Protein AF-A0A956GY75-F1 (afdb_monomer_lite)

Structure (mmCIF, N/CA/C/O backbone):
data_AF-A0A956GY75-F1
#
_entry.id   AF-A0A956GY75-F1
#
loop_
_atom_site.group_PDB
_atom_site.id
_atom_site.type_symbol
_atom_site.label_atom_id
_atom_site.label_alt_id
_atom_site.label_comp_id
_atom_site.label_asym_id
_atom_site.label_entity_id
_atom_site.label_seq_id
_atom_site.pdbx_PDB_ins_code
_atom_site.Cartn_x
_atom_site.Cartn_y
_atom_site.Cartn_z
_atom_site.occupancy
_atom_site.B_iso_or_equiv
_atom_site.auth_seq_id
_atom_site.auth_comp_id
_atom_site.auth_asym_id
_atom_site.auth_atom_id
_atom_site.pdbx_PDB_model_num
ATOM 1 N N . MET A 1 1 ? 43.206 -14.344 -63.479 1.00 42.31 1 MET A N 1
ATOM 2 C CA . MET A 1 1 ? 42.807 -12.924 -63.593 1.00 42.31 1 MET A CA 1
ATOM 3 C C . MET A 1 1 ? 42.443 -12.482 -62.173 1.00 42.31 1 MET A C 1
ATOM 5 O O . MET A 1 1 ? 41.357 -12.798 -61.729 1.00 42.31 1 MET A O 1
ATOM 9 N N . ILE A 1 2 ? 43.378 -12.166 -61.269 1.00 52.00 2 ILE A N 1
ATOM 10 C CA . ILE A 1 2 ? 44.163 -10.921 -61.120 1.00 52.00 2 ILE A CA 1
ATOM 11 C C . ILE A 1 2 ? 43.357 -9.675 -61.492 1.00 52.00 2 ILE A C 1
ATOM 13 O O . ILE A 1 2 ? 43.217 -9.402 -62.678 1.00 52.00 2 ILE A O 1
ATOM 17 N N . ALA A 1 3 ? 42.893 -8.936 -60.479 1.00 40.62 3 ALA A N 1
ATOM 18 C CA . ALA A 1 3 ? 42.991 -7.475 -60.406 1.00 40.62 3 ALA A CA 1
ATOM 19 C C . ALA A 1 3 ? 42.498 -6.979 -59.032 1.00 40.62 3 ALA A C 1
ATOM 21 O O . ALA A 1 3 ? 41.303 -6.862 -58.778 1.00 40.62 3 ALA A O 1
ATOM 22 N N . TRP A 1 4 ? 43.452 -6.688 -58.148 1.00 38.66 4 TRP A N 1
ATOM 23 C CA . TRP A 1 4 ? 43.290 -5.738 -57.047 1.00 38.66 4 TRP A CA 1
ATOM 24 C C . TRP A 1 4 ? 43.387 -4.310 -57.600 1.00 38.66 4 TRP A C 1
ATOM 26 O O . TRP A 1 4 ? 44.233 -4.045 -58.455 1.00 38.66 4 TRP A O 1
ATOM 36 N N . PRO A 1 5 ? 42.610 -3.380 -57.036 1.00 54.00 5 PRO A N 1
ATOM 37 C CA . PRO A 1 5 ? 43.183 -2.125 -56.546 1.00 54.00 5 PRO A CA 1
ATOM 38 C C . PRO A 1 5 ? 42.711 -1.912 -55.091 1.00 54.00 5 PRO A C 1
ATOM 40 O O . PRO A 1 5 ? 41.530 -2.016 -54.794 1.00 54.00 5 PRO A O 1
ATOM 43 N N . GLY A 1 6 ? 43.553 -1.704 -54.081 1.00 51.97 6 GLY A N 1
ATOM 44 C CA . GLY A 1 6 ? 44.746 -0.874 -54.073 1.00 51.97 6 GLY A CA 1
ATOM 45 C C . GLY A 1 6 ? 44.348 0.590 -53.907 1.00 51.97 6 GLY A C 1
ATOM 46 O O . GLY A 1 6 ? 44.194 1.274 -54.910 1.00 51.97 6 GLY A O 1
ATOM 47 N N . SER A 1 7 ? 44.179 1.058 -52.663 1.00 55.66 7 SER A N 1
ATOM 48 C CA . SER A 1 7 ? 44.758 2.323 -52.169 1.00 55.66 7 SER A CA 1
ATOM 49 C C . SER A 1 7 ? 44.309 2.632 -50.740 1.00 55.66 7 SER A C 1
ATOM 51 O O . SER A 1 7 ? 43.177 3.032 -50.479 1.00 55.66 7 SER A O 1
ATOM 53 N N . LEU A 1 8 ? 45.266 2.481 -49.823 1.00 52.03 8 LEU A N 1
ATOM 54 C CA . LEU A 1 8 ? 45.366 3.262 -48.598 1.00 52.03 8 LEU A CA 1
ATOM 55 C C . LEU A 1 8 ? 45.320 4.757 -48.948 1.00 52.03 8 LEU A C 1
ATOM 57 O O . LEU A 1 8 ? 46.154 5.221 -49.722 1.00 52.03 8 LEU A O 1
ATOM 61 N N . VAL A 1 9 ? 44.474 5.524 -48.263 1.00 53.47 9 VAL A N 1
ATOM 62 C CA . VAL A 1 9 ? 44.775 6.929 -47.974 1.00 53.47 9 VAL A CA 1
ATOM 63 C C . VAL A 1 9 ? 44.697 7.118 -46.467 1.00 53.47 9 VAL A C 1
ATOM 65 O O . VAL A 1 9 ? 43.649 7.001 -45.840 1.00 53.47 9 VAL A O 1
ATOM 68 N N . ARG A 1 10 ? 45.874 7.364 -45.893 1.00 52.53 10 ARG A N 1
ATOM 69 C CA . ARG A 1 10 ? 46.083 7.862 -44.539 1.00 52.53 10 ARG A CA 1
ATOM 70 C C . ARG A 1 10 ? 45.464 9.256 -44.442 1.00 52.53 10 ARG A C 1
ATOM 72 O O . ARG A 1 10 ? 45.910 10.165 -45.131 1.00 52.53 10 ARG A O 1
ATOM 79 N N . GLY A 1 11 ? 44.494 9.425 -43.557 1.00 40.34 11 GLY A N 1
ATOM 80 C CA . GLY A 1 11 ? 43.961 10.727 -43.180 1.00 40.34 11 GLY A CA 1
ATOM 81 C C . GLY A 1 11 ? 43.487 10.653 -41.744 1.00 40.34 11 GLY A C 1
ATOM 82 O O . GLY A 1 11 ? 42.400 10.155 -41.479 1.00 40.34 11 GLY A O 1
ATOM 83 N N . GLY A 1 12 ? 44.342 11.069 -40.812 1.00 45.19 12 GLY A N 1
ATOM 84 C CA . GLY A 1 12 ? 43.927 11.263 -39.434 1.00 45.19 12 GLY A CA 1
ATOM 85 C C . GLY A 1 12 ? 42.969 12.439 -39.341 1.00 45.19 12 GLY A C 1
ATOM 86 O O . GLY A 1 12 ? 43.202 13.461 -39.970 1.00 45.19 12 GLY A O 1
ATOM 87 N N . LEU A 1 13 ? 41.926 12.296 -38.537 1.00 48.12 13 LEU A N 1
ATOM 88 C CA . LEU A 1 13 ? 41.434 13.334 -37.642 1.00 48.12 13 LEU A CA 1
ATOM 89 C C . LEU A 1 13 ? 40.308 12.709 -36.827 1.00 48.12 13 LEU A C 1
ATOM 91 O O . LEU A 1 13 ? 39.332 12.224 -37.382 1.00 48.12 13 LEU A O 1
ATOM 95 N N . LEU A 1 14 ? 40.485 12.760 -35.510 1.00 47.47 14 LEU A N 1
ATOM 96 C CA . LEU A 1 14 ? 39.410 12.816 -34.530 1.00 47.47 14 LEU A CA 1
ATOM 97 C C . LEU A 1 14 ? 38.444 11.632 -34.600 1.00 47.47 14 LEU A C 1
ATOM 99 O O . LEU A 1 14 ? 37.388 11.674 -35.226 1.00 47.47 14 LEU A O 1
ATOM 103 N N . ALA A 1 15 ? 38.786 10.601 -33.823 1.00 45.66 15 ALA A N 1
ATOM 104 C CA . ALA A 1 15 ? 37.770 9.831 -33.133 1.00 45.66 15 ALA A CA 1
ATOM 105 C C . ALA A 1 15 ? 36.836 10.836 -32.444 1.00 45.66 15 ALA A C 1
ATOM 107 O O . ALA A 1 15 ? 37.155 11.379 -31.387 1.00 45.66 15 ALA A O 1
ATOM 108 N N . ALA A 1 16 ? 35.712 11.132 -33.092 1.00 48.31 16 ALA A N 1
ATOM 109 C CA . ALA A 1 16 ? 34.549 11.669 -32.432 1.00 48.31 16 ALA A CA 1
ATOM 110 C C . ALA A 1 16 ? 34.148 10.586 -31.436 1.00 48.31 16 ALA A C 1
ATOM 112 O O . ALA A 1 16 ? 33.449 9.630 -31.769 1.00 48.31 16 ALA A O 1
ATOM 113 N N . THR A 1 17 ? 34.693 10.691 -30.226 1.00 53.16 17 THR A N 1
ATOM 114 C CA . THR A 1 17 ? 34.172 10.026 -29.047 1.00 53.16 17 THR A CA 1
ATOM 115 C C . THR A 1 17 ? 32.766 10.572 -28.882 1.00 53.16 17 THR A C 1
ATOM 117 O O . THR A 1 17 ? 32.554 11.594 -28.229 1.00 53.16 17 THR A O 1
ATOM 120 N N . VAL A 1 18 ? 31.819 9.937 -29.579 1.00 55.22 18 VAL A N 1
ATOM 121 C CA . VAL A 1 18 ? 30.397 10.022 -29.283 1.00 55.22 18 VAL A CA 1
ATOM 122 C C . VAL A 1 18 ? 30.323 9.864 -27.785 1.00 55.22 18 VAL A C 1
ATOM 124 O O . VAL A 1 18 ? 30.828 8.882 -27.244 1.00 55.22 18 VAL A O 1
ATOM 127 N N . ALA A 1 19 ? 29.832 10.918 -27.149 1.00 54.12 19 ALA A N 1
ATOM 128 C CA . ALA A 1 19 ? 29.795 11.080 -25.721 1.00 54.12 19 ALA A CA 1
ATOM 129 C C . ALA A 1 19 ? 29.236 9.808 -25.079 1.00 54.12 19 ALA A C 1
ATOM 131 O O . ALA A 1 19 ? 28.025 9.615 -25.002 1.00 54.12 19 ALA A O 1
ATOM 132 N N . THR A 1 20 ? 30.133 8.956 -24.586 1.00 56.72 20 THR A N 1
ATOM 133 C CA . THR A 1 20 ? 29.829 7.907 -23.619 1.00 56.72 20 THR A CA 1
ATOM 134 C C . THR A 1 20 ? 29.594 8.601 -22.282 1.00 56.72 20 THR A C 1
ATOM 136 O O . THR A 1 20 ? 30.358 8.470 -21.330 1.00 56.72 20 THR A O 1
ATOM 139 N N . CYS A 1 21 ? 28.572 9.453 -22.246 1.00 44.53 21 CYS A N 1
ATOM 140 C CA . CYS A 1 21 ? 28.075 10.049 -21.030 1.00 44.53 21 CYS A CA 1
ATOM 141 C C . CYS A 1 21 ? 27.051 9.070 -20.458 1.00 44.53 21 CYS A C 1
ATOM 143 O O . CYS A 1 21 ? 26.067 8.760 -21.123 1.00 44.53 21 CYS A O 1
ATOM 145 N N . LEU A 1 22 ? 27.328 8.626 -19.226 1.00 48.16 22 LEU A N 1
ATOM 146 C CA . LEU A 1 22 ? 26.551 7.728 -18.358 1.00 48.16 22 LEU A CA 1
ATOM 147 C C . LEU A 1 22 ? 26.906 6.231 -18.433 1.00 48.16 22 LEU A C 1
ATOM 149 O O . LEU A 1 22 ? 26.052 5.373 -18.629 1.00 48.16 22 LEU A O 1
ATOM 153 N N . LEU A 1 23 ? 28.161 5.902 -18.106 1.00 56.38 23 LEU A N 1
ATOM 154 C CA . LEU A 1 23 ? 28.438 4.723 -17.275 1.00 56.38 23 LEU A CA 1
ATOM 155 C C . LEU A 1 23 ? 28.456 5.152 -15.798 1.00 56.38 23 LEU A C 1
ATOM 157 O O . LEU A 1 23 ? 29.519 5.357 -15.230 1.00 56.38 23 LEU A O 1
ATOM 161 N N . THR A 1 24 ? 27.282 5.291 -15.180 1.00 56.97 24 THR A N 1
ATOM 162 C CA . THR A 1 24 ? 27.117 5.219 -13.713 1.00 56.97 24 THR A CA 1
ATOM 163 C C . THR A 1 24 ? 25.650 4.994 -13.355 1.00 56.97 24 THR A C 1
ATOM 165 O O . THR A 1 24 ? 24.903 5.948 -13.167 1.00 56.97 24 THR A O 1
ATOM 168 N N . ALA A 1 25 ? 25.265 3.729 -13.198 1.00 44.22 25 ALA A N 1
ATOM 169 C CA . ALA A 1 25 ? 24.395 3.304 -12.103 1.00 44.22 25 ALA A CA 1
ATOM 170 C C . ALA A 1 25 ? 24.612 1.798 -11.841 1.00 44.22 25 ALA A C 1
ATOM 172 O O . ALA A 1 25 ? 24.396 0.985 -12.742 1.00 44.22 25 ALA A O 1
ATOM 173 N N . PRO A 1 26 ? 25.070 1.402 -10.640 1.00 53.12 26 PRO A N 1
ATOM 174 C CA . PRO A 1 26 ? 25.080 0.011 -10.220 1.00 53.12 26 PRO A CA 1
ATOM 175 C C . PRO A 1 26 ? 23.653 -0.372 -9.827 1.00 53.12 26 PRO A C 1
ATOM 177 O O . PRO A 1 26 ? 23.065 0.235 -8.936 1.00 53.12 26 PRO A O 1
ATOM 180 N N . GLY A 1 27 ? 23.094 -1.375 -10.489 1.00 43.31 27 GLY A N 1
ATOM 181 C CA . GLY A 1 27 ? 21.776 -1.882 -10.134 1.00 43.31 27 GLY A CA 1
ATOM 182 C C . GLY A 1 27 ? 21.008 -2.340 -11.350 1.00 43.31 27 GLY A C 1
ATOM 183 O O . GLY A 1 27 ? 20.046 -1.701 -11.754 1.00 43.31 27 GLY A O 1
ATOM 184 N N . ALA A 1 28 ? 21.377 -3.499 -11.888 1.00 44.12 28 ALA A N 1
ATOM 185 C CA . ALA A 1 28 ? 20.401 -4.341 -12.564 1.00 44.12 28 ALA A CA 1
ATOM 186 C C . ALA A 1 28 ? 19.409 -4.873 -11.507 1.00 44.12 28 ALA A C 1
ATOM 188 O O . ALA A 1 28 ? 19.387 -6.058 -11.187 1.00 44.12 28 ALA A O 1
ATOM 189 N N . ALA A 1 29 ? 18.630 -3.976 -10.901 1.00 45.81 29 ALA A N 1
ATOM 190 C CA . ALA A 1 29 ? 17.344 -4.340 -10.345 1.00 45.81 29 ALA A CA 1
ATOM 191 C C . ALA A 1 29 ? 16.463 -4.630 -11.563 1.00 45.81 29 ALA A C 1
ATOM 193 O O . ALA A 1 29 ? 16.412 -3.805 -12.473 1.00 45.81 29 ALA A O 1
ATOM 194 N N . ARG A 1 30 ? 15.915 -5.852 -11.629 1.00 51.47 30 ARG A N 1
ATOM 195 C CA . ARG A 1 30 ? 15.003 -6.381 -12.665 1.00 51.47 30 ARG A CA 1
ATOM 196 C C . ARG A 1 30 ? 14.366 -5.250 -13.471 1.00 51.47 30 ARG A C 1
ATOM 198 O O . ARG A 1 30 ? 13.571 -4.513 -12.908 1.00 51.47 30 ARG A O 1
ATOM 205 N N . ALA A 1 31 ? 14.762 -5.094 -14.735 1.00 49.75 31 ALA A N 1
ATOM 206 C CA . ALA A 1 31 ? 14.317 -3.989 -15.575 1.00 49.75 31 ALA A CA 1
ATOM 207 C C . ALA A 1 31 ? 12.795 -4.058 -15.775 1.00 49.75 31 ALA A C 1
ATOM 209 O O . ALA A 1 31 ? 12.311 -4.713 -16.694 1.00 49.75 31 ALA A O 1
ATOM 210 N N . GLY A 1 32 ? 12.053 -3.425 -14.870 1.00 60.72 32 GLY A N 1
ATOM 211 C CA . GLY A 1 32 ? 10.688 -3.003 -15.109 1.00 60.72 32 GLY A CA 1
ATOM 212 C C . GLY A 1 32 ? 10.689 -1.949 -16.206 1.00 60.72 32 GLY A C 1
ATOM 213 O O . GLY A 1 32 ? 11.680 -1.238 -16.403 1.00 60.72 32 GLY A O 1
ATOM 214 N N . ASP A 1 33 ? 9.593 -1.859 -16.953 1.00 75.06 33 ASP A N 1
ATOM 215 C CA . ASP A 1 33 ? 9.420 -0.787 -17.926 1.00 75.06 33 ASP A CA 1
ATOM 216 C C . ASP A 1 33 ? 9.672 0.575 -17.246 1.00 75.06 33 ASP A C 1
ATOM 218 O O . ASP A 1 33 ? 9.057 0.854 -16.216 1.00 75.06 33 ASP A O 1
ATOM 222 N N . PRO A 1 34 ? 10.495 1.476 -17.822 1.00 80.56 34 PRO A N 1
ATOM 223 C CA . PRO A 1 34 ? 10.767 2.798 -17.235 1.00 80.56 34 PRO A CA 1
ATOM 224 C C . PRO A 1 34 ? 9.497 3.649 -17.076 1.00 80.56 34 PRO A C 1
ATOM 226 O O . PRO A 1 34 ? 9.436 4.566 -16.262 1.00 80.56 34 PRO A O 1
ATOM 229 N N . ARG A 1 35 ? 8.447 3.297 -17.824 1.00 86.88 35 ARG A N 1
ATOM 230 C CA . ARG A 1 35 ? 7.100 3.856 -17.703 1.00 86.88 35 ARG A CA 1
ATOM 231 C C . ARG A 1 35 ? 6.464 3.586 -16.334 1.00 86.88 35 ARG A C 1
ATOM 233 O O . ARG A 1 35 ? 5.639 4.380 -15.905 1.00 86.88 35 ARG A O 1
ATOM 240 N N . ALA A 1 36 ? 6.840 2.510 -15.637 1.00 88.06 36 ALA A N 1
ATOM 241 C CA . ALA A 1 36 ? 6.337 2.210 -14.298 1.00 88.06 36 ALA A CA 1
ATOM 242 C C . ALA A 1 36 ? 6.785 3.262 -13.268 1.00 88.06 36 ALA A C 1
ATOM 244 O O . ALA A 1 36 ? 5.964 3.730 -12.479 1.00 88.06 36 ALA A O 1
ATOM 245 N N . GLU A 1 37 ? 8.049 3.697 -13.322 1.00 87.94 37 GLU A N 1
ATOM 246 C CA . GLU A 1 37 ? 8.551 4.780 -12.462 1.00 87.94 37 GLU A CA 1
ATOM 247 C C . GLU A 1 37 ? 7.818 6.085 -12.761 1.00 87.94 37 GLU A C 1
ATOM 249 O O . GLU A 1 37 ? 7.367 6.763 -11.845 1.00 87.94 37 GLU A O 1
ATOM 254 N N . GLU A 1 38 ? 7.651 6.416 -14.045 1.00 90.50 38 GLU A N 1
ATOM 255 C CA . GLU A 1 38 ? 6.979 7.646 -14.459 1.00 90.50 38 GLU A CA 1
ATOM 256 C C . GLU A 1 38 ? 5.520 7.684 -13.988 1.00 90.50 38 GLU A C 1
ATOM 258 O O . GLU A 1 38 ? 5.065 8.693 -13.450 1.00 90.50 38 GLU A O 1
ATOM 263 N N . LEU A 1 39 ? 4.796 6.569 -14.116 1.00 93.12 39 LEU A N 1
ATOM 264 C CA . LEU A 1 39 ? 3.444 6.436 -13.577 1.00 93.12 39 LEU A CA 1
ATOM 265 C C . LEU A 1 39 ? 3.424 6.575 -12.052 1.00 93.12 39 LEU A C 1
ATOM 267 O O . LEU A 1 39 ? 2.531 7.226 -11.519 1.00 93.12 39 LEU A O 1
ATOM 271 N N . SER A 1 40 ? 4.410 6.012 -11.351 1.00 90.25 40 SER A N 1
ATOM 272 C CA . SER A 1 40 ? 4.541 6.163 -9.899 1.00 90.25 40 SER A CA 1
ATOM 273 C C . SER A 1 40 ? 4.834 7.606 -9.486 1.00 90.25 40 SER A C 1
ATOM 275 O O . SER A 1 40 ? 4.318 8.056 -8.466 1.00 90.25 40 SER A O 1
ATOM 277 N N . THR A 1 41 ? 5.655 8.336 -10.241 1.00 92.75 41 THR A N 1
ATOM 278 C CA . THR A 1 41 ? 5.915 9.759 -9.994 1.00 92.75 41 THR A CA 1
ATOM 279 C C . THR A 1 41 ? 4.647 10.576 -10.203 1.00 92.75 41 THR A C 1
ATOM 281 O O . THR A 1 41 ? 4.249 11.292 -9.289 1.00 92.75 41 THR A O 1
ATOM 284 N N . GLN A 1 42 ? 3.957 10.382 -11.333 1.00 93.81 42 GLN A N 1
ATOM 285 C CA . GLN A 1 42 ? 2.670 11.033 -11.603 1.00 93.81 42 GLN A CA 1
ATOM 286 C C . GLN A 1 42 ? 1.660 10.750 -10.489 1.00 93.81 42 GLN A C 1
ATOM 288 O O . GLN A 1 42 ? 0.990 11.659 -10.016 1.00 93.81 42 GLN A O 1
ATOM 293 N N . ALA A 1 43 ? 1.560 9.496 -10.044 1.00 92.94 43 ALA A N 1
ATOM 294 C CA . ALA A 1 43 ? 0.684 9.118 -8.945 1.00 92.94 43 ALA A CA 1
ATOM 295 C C . ALA A 1 43 ? 1.028 9.866 -7.649 1.00 92.94 43 ALA A C 1
ATOM 297 O O . ALA A 1 43 ? 0.132 10.330 -6.950 1.00 92.94 43 ALA A O 1
ATOM 298 N N . GLY A 1 44 ? 2.319 10.013 -7.345 1.00 93.25 44 GLY A N 1
ATOM 299 C CA . GLY A 1 44 ? 2.790 10.835 -6.236 1.00 93.25 44 GLY A CA 1
ATOM 300 C C . GLY A 1 44 ? 2.335 12.286 -6.368 1.00 93.25 44 GLY A C 1
ATOM 301 O O . GLY A 1 44 ? 1.730 1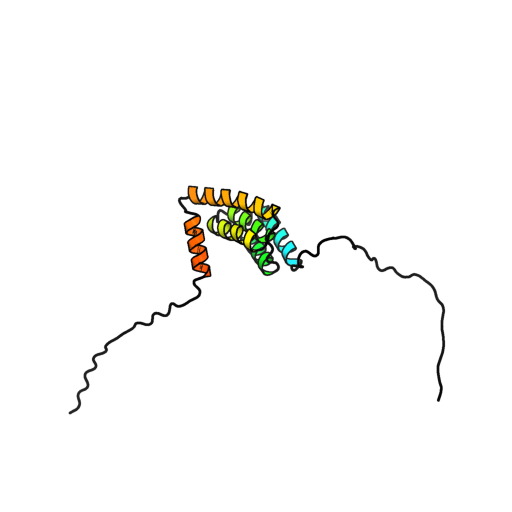2.810 -5.438 1.00 93.25 44 GLY A O 1
ATOM 302 N N . ASP A 1 45 ? 2.552 12.908 -7.527 1.00 94.12 45 ASP A N 1
ATOM 303 C CA . ASP A 1 45 ? 2.146 14.295 -7.779 1.00 94.12 45 ASP A CA 1
ATOM 304 C C . ASP A 1 45 ? 0.634 14.490 -7.579 1.00 94.12 45 ASP A C 1
ATOM 306 O O . ASP A 1 45 ? 0.223 15.415 -6.881 1.00 94.12 45 ASP A O 1
ATOM 310 N N . LEU A 1 46 ? -0.187 13.563 -8.089 1.00 94.00 46 LEU A N 1
ATOM 311 C CA . LEU A 1 46 ? -1.647 13.556 -7.915 1.00 94.00 46 LEU A CA 1
ATOM 312 C C . LEU A 1 46 ? -2.071 13.485 -6.433 1.00 94.00 46 LEU A C 1
ATOM 314 O O . LEU A 1 46 ? -3.090 14.061 -6.048 1.00 94.00 46 LEU A O 1
ATOM 318 N N . MET A 1 47 ? -1.296 12.810 -5.574 1.00 91.06 47 MET A N 1
ATOM 319 C CA . MET A 1 47 ? -1.557 12.774 -4.126 1.00 91.06 47 MET A CA 1
ATOM 320 C C . MET A 1 47 ? -1.232 14.096 -3.421 1.00 91.06 47 MET A C 1
ATOM 322 O O . MET A 1 47 ? -1.828 14.381 -2.384 1.00 91.06 47 MET A O 1
ATOM 326 N N . PHE A 1 48 ? -0.296 14.887 -3.953 1.00 90.94 48 PHE A N 1
ATOM 327 C CA . PHE A 1 48 ? 0.082 16.196 -3.404 1.00 90.94 48 PHE A CA 1
ATOM 328 C C . PHE A 1 48 ? -0.694 17.364 -4.030 1.00 90.94 48 PHE A C 1
ATOM 330 O O . PHE A 1 48 ? -0.542 18.506 -3.590 1.00 90.94 48 PHE A O 1
ATOM 337 N N . GLU A 1 49 ? -1.537 17.106 -5.032 1.00 92.81 49 GLU A N 1
ATOM 338 C CA . GLU A 1 49 ? -2.441 18.113 -5.581 1.00 92.81 49 GLU A CA 1
ATOM 339 C C . GLU A 1 49 ? -3.439 18.627 -4.531 1.00 92.81 49 GLU A C 1
ATOM 341 O O . GLU A 1 49 ? -3.706 18.012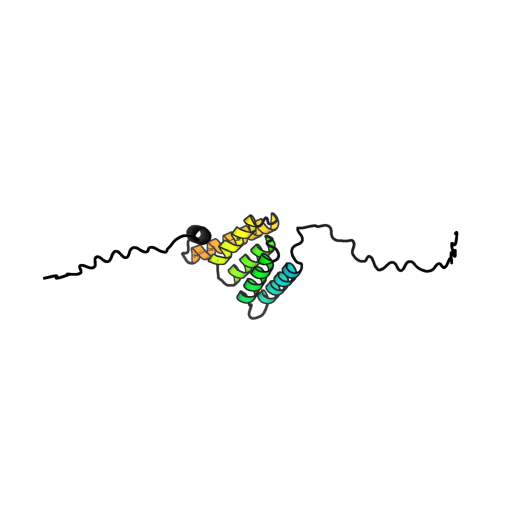 -3.499 1.00 92.81 49 GLU A O 1
ATOM 346 N N . THR A 1 50 ? -4.000 19.808 -4.789 1.00 89.44 50 THR A N 1
ATOM 347 C CA . THR A 1 50 ? -5.030 20.415 -3.943 1.00 89.44 50 THR A CA 1
ATOM 348 C C . THR A 1 50 ? -6.259 20.725 -4.804 1.00 89.44 50 THR A C 1
ATOM 350 O O . THR A 1 50 ? -6.201 21.660 -5.606 1.00 89.44 50 THR A O 1
ATOM 353 N N . PRO A 1 51 ? -7.373 19.981 -4.659 1.00 87.81 51 PRO A N 1
ATOM 354 C CA . PRO A 1 51 ? -7.570 18.840 -3.755 1.00 87.81 51 PRO A CA 1
ATOM 355 C C . PRO A 1 51 ? -6.793 17.580 -4.201 1.00 87.81 51 PRO A C 1
ATOM 357 O O . PRO A 1 51 ? -6.548 17.425 -5.399 1.00 87.81 51 PRO A O 1
ATOM 360 N N . PRO A 1 52 ? -6.429 16.676 -3.271 1.00 90.38 52 PRO A N 1
ATOM 361 C CA . PRO A 1 52 ? -5.698 15.455 -3.600 1.00 90.38 52 PRO A CA 1
ATOM 362 C C . PRO A 1 52 ? -6.558 14.503 -4.435 1.00 90.38 52 PRO A C 1
ATOM 364 O O . PRO A 1 52 ? -7.728 14.263 -4.123 1.00 90.38 52 PRO A O 1
ATOM 367 N N . LYS A 1 53 ? -5.965 13.931 -5.487 1.00 94.31 53 LYS A N 1
ATOM 368 C CA . LYS A 1 53 ? -6.648 13.052 -6.446 1.00 94.31 53 LYS A CA 1
ATOM 369 C C . LYS A 1 53 ? -6.258 11.595 -6.221 1.00 94.31 53 LYS A C 1
ATOM 371 O O . LYS A 1 53 ? -5.568 10.974 -7.028 1.00 94.31 53 LYS A O 1
ATOM 376 N N . TYR A 1 54 ? -6.692 11.046 -5.087 1.00 92.69 54 TYR A N 1
ATOM 377 C CA . TYR A 1 54 ? -6.295 9.699 -4.672 1.00 92.69 54 TYR A CA 1
ATOM 378 C C . TYR A 1 54 ? -6.757 8.600 -5.632 1.00 92.69 54 TYR A C 1
ATOM 380 O O . TYR A 1 54 ? -5.986 7.680 -5.879 1.00 92.69 54 TYR A O 1
ATOM 388 N N . ASP A 1 55 ? -7.971 8.685 -6.187 1.00 92.81 55 ASP A N 1
ATOM 389 C CA . ASP A 1 55 ? -8.469 7.670 -7.126 1.00 92.81 55 ASP A CA 1
ATOM 390 C C . ASP A 1 55 ? -7.598 7.614 -8.396 1.00 92.81 55 ASP A C 1
ATOM 392 O O . ASP A 1 55 ? -7.133 6.543 -8.776 1.00 92.81 55 ASP A O 1
ATOM 396 N N . GLU A 1 56 ? -7.252 8.765 -8.981 1.00 93.94 56 GLU A N 1
ATOM 397 C CA . GLU A 1 56 ? -6.355 8.817 -10.145 1.00 93.94 56 GLU A CA 1
ATOM 398 C C . GLU A 1 56 ? -4.937 8.335 -9.802 1.00 93.94 56 GLU A C 1
ATOM 400 O O . GLU A 1 56 ? -4.318 7.612 -10.585 1.00 93.94 56 GLU A O 1
ATOM 405 N N . ALA A 1 57 ? -4.422 8.682 -8.617 1.00 93.75 57 ALA A N 1
ATOM 406 C CA . ALA A 1 57 ? -3.135 8.175 -8.145 1.00 93.75 57 ALA A CA 1
ATOM 407 C C . ALA A 1 57 ? -3.141 6.643 -8.005 1.00 93.75 57 ALA A C 1
ATOM 409 O O . ALA A 1 57 ? -2.192 5.972 -8.411 1.00 93.75 57 ALA A O 1
ATOM 410 N N . ILE A 1 58 ? -4.225 6.080 -7.467 1.00 94.81 58 ILE A N 1
ATOM 411 C CA . ILE A 1 58 ? -4.432 4.636 -7.331 1.00 94.81 58 ILE A CA 1
ATOM 412 C C . ILE A 1 58 ? -4.394 3.959 -8.706 1.00 94.81 58 ILE A C 1
ATOM 414 O O . ILE A 1 58 ? -3.641 2.999 -8.874 1.00 94.81 58 ILE A O 1
ATOM 418 N N . ASP A 1 59 ? -5.135 4.468 -9.694 1.00 94.56 59 ASP A N 1
ATOM 419 C CA . ASP A 1 59 ? -5.128 3.944 -11.068 1.00 94.56 59 ASP A CA 1
ATOM 420 C C . ASP A 1 59 ? -3.716 3.933 -11.671 1.00 94.56 59 ASP A C 1
ATOM 422 O O . ASP A 1 59 ? -3.276 2.944 -12.265 1.00 94.56 59 ASP A O 1
ATOM 426 N N . LYS A 1 60 ? -2.957 5.015 -11.475 1.00 94.00 60 LYS A N 1
ATOM 427 C CA . LYS A 1 60 ? -1.577 5.132 -11.964 1.00 94.00 60 LYS A CA 1
ATOM 428 C C . LYS A 1 60 ? -0.637 4.134 -11.289 1.00 94.00 60 LYS A C 1
ATOM 430 O O . LYS A 1 60 ? 0.144 3.479 -11.980 1.00 94.00 60 LYS A O 1
ATOM 435 N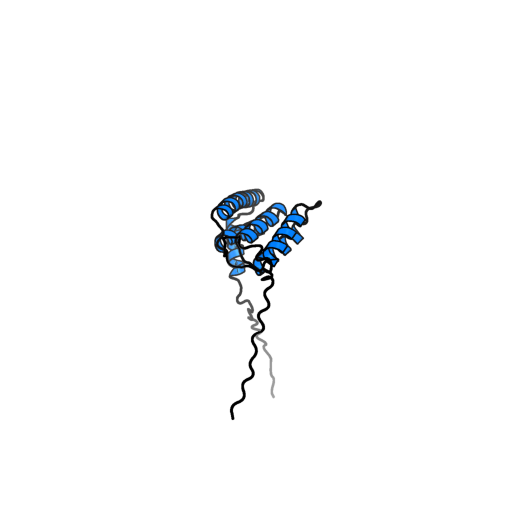 N . TYR A 1 61 ? -0.742 3.950 -9.972 1.00 94.38 61 TYR A N 1
ATOM 436 C CA . TYR A 1 61 ? 0.027 2.925 -9.263 1.00 94.38 61 TYR A CA 1
ATOM 437 C C . TYR A 1 61 ? -0.333 1.508 -9.720 1.00 94.38 61 TYR A C 1
ATOM 439 O O . TYR A 1 61 ? 0.560 0.676 -9.867 1.00 94.38 61 TYR A O 1
ATOM 447 N N . GLN A 1 62 ? -1.607 1.220 -9.996 1.00 93.25 62 GLN A N 1
ATOM 448 C CA . GLN A 1 62 ? -2.014 -0.077 -10.546 1.00 93.25 62 GLN A CA 1
ATOM 449 C C . GLN A 1 62 ? -1.407 -0.323 -11.931 1.00 93.25 62 GLN A C 1
ATOM 451 O O . GLN A 1 62 ? -0.882 -1.405 -12.185 1.00 93.25 62 GLN A O 1
ATOM 456 N N . GLN A 1 63 ? -1.406 0.684 -12.809 1.00 92.44 63 GLN A N 1
ATOM 457 C CA . GLN A 1 63 ? -0.733 0.588 -14.107 1.00 92.44 63 GLN A CA 1
ATOM 458 C C . GLN A 1 63 ? 0.776 0.364 -13.947 1.00 92.44 63 GLN A C 1
ATOM 460 O O . GLN A 1 63 ? 1.342 -0.483 -14.638 1.00 92.44 63 GLN A O 1
ATOM 465 N N . ALA A 1 64 ? 1.421 1.053 -12.999 1.00 91.00 64 ALA A N 1
ATOM 466 C CA . ALA A 1 64 ? 2.831 0.832 -12.687 1.00 91.00 64 ALA A CA 1
ATOM 467 C C . ALA A 1 64 ? 3.094 -0.614 -12.238 1.00 91.00 64 ALA A C 1
ATOM 469 O O . ALA A 1 64 ? 4.046 -1.225 -12.710 1.00 91.00 64 ALA A O 1
ATOM 470 N N . ILE A 1 65 ? 2.216 -1.186 -11.408 1.00 90.81 65 ILE A N 1
ATOM 471 C CA . ILE A 1 65 ? 2.295 -2.580 -10.945 1.00 90.81 65 ILE A CA 1
ATOM 472 C C . ILE A 1 65 ? 2.141 -3.582 -12.097 1.00 90.81 65 ILE A C 1
ATOM 474 O O . ILE A 1 65 ? 2.824 -4.605 -12.108 1.00 90.81 65 ILE A O 1
ATOM 478 N N . ILE A 1 66 ? 1.262 -3.304 -13.067 1.00 89.88 66 ILE A N 1
ATOM 479 C CA . ILE A 1 66 ? 1.077 -4.157 -14.256 1.00 89.88 66 ILE A CA 1
ATOM 480 C C . ILE A 1 66 ? 2.357 -4.190 -15.097 1.00 89.88 66 ILE A C 1
ATOM 482 O O . ILE A 1 66 ? 2.740 -5.244 -15.600 1.00 89.88 66 ILE A O 1
ATOM 486 N N . LEU A 1 67 ? 3.014 -3.039 -15.244 1.00 88.88 67 LEU A N 1
ATOM 487 C CA . LEU A 1 67 ? 4.265 -2.914 -15.988 1.00 88.88 67 LEU A CA 1
ATOM 488 C C . LEU A 1 67 ? 5.461 -3.499 -15.227 1.00 88.88 67 LEU A C 1
ATOM 490 O O . LEU A 1 67 ? 6.323 -4.149 -15.812 1.00 88.88 67 LEU A O 1
ATOM 494 N N . SER A 1 68 ? 5.518 -3.260 -13.921 1.00 87.25 68 SER A N 1
ATOM 495 C CA . SER A 1 68 ? 6.567 -3.750 -13.039 1.00 87.25 68 SER A CA 1
ATOM 496 C C . SER A 1 68 ? 5.971 -4.087 -11.670 1.00 87.25 68 SER A C 1
ATOM 498 O O . SER A 1 68 ? 5.688 -3.188 -10.877 1.00 87.25 68 SER A O 1
ATOM 500 N N . PRO A 1 69 ? 5.782 -5.375 -11.338 1.00 85.69 69 PRO A N 1
ATOM 501 C CA . PRO A 1 69 ? 5.208 -5.788 -10.061 1.00 85.69 69 PRO A CA 1
ATOM 502 C C . PRO A 1 69 ? 6.260 -5.744 -8.941 1.00 85.69 69 PRO A C 1
ATOM 504 O O . PRO A 1 69 ? 6.583 -6.758 -8.326 1.00 85.69 69 PRO A O 1
ATOM 507 N N . GLU A 1 70 ? 6.819 -4.566 -8.673 1.00 87.31 70 GLU A N 1
ATOM 508 C CA . GLU A 1 70 ? 7.777 -4.340 -7.590 1.00 87.31 70 GLU A CA 1
ATOM 509 C C . GLU A 1 70 ? 7.078 -3.933 -6.293 1.00 87.31 70 GLU A C 1
ATOM 511 O O . GLU A 1 70 ? 6.146 -3.126 -6.279 1.00 87.31 70 GLU A O 1
ATOM 516 N N . GLY A 1 71 ? 7.602 -4.415 -5.166 1.00 87.50 71 GLY A N 1
ATOM 517 C CA . GLY A 1 71 ? 7.043 -4.137 -3.844 1.00 87.50 71 GLY A CA 1
ATOM 518 C C . GLY A 1 71 ? 6.901 -2.650 -3.495 1.00 87.50 71 GLY A C 1
ATOM 519 O O . GLY A 1 71 ? 5.982 -2.281 -2.767 1.00 87.50 71 GLY A O 1
ATOM 520 N N . LYS A 1 72 ? 7.752 -1.771 -4.041 1.00 89.31 72 LYS A N 1
ATOM 521 C CA . LYS A 1 72 ? 7.647 -0.317 -3.823 1.00 89.31 72 LYS A CA 1
ATOM 522 C C . LYS A 1 72 ? 6.343 0.278 -4.368 1.00 89.31 72 LYS A C 1
ATOM 524 O O . LYS A 1 72 ? 5.764 1.141 -3.714 1.00 89.31 72 LYS A O 1
ATOM 529 N N . TYR A 1 73 ? 5.846 -0.206 -5.509 1.00 91.56 73 TYR A N 1
ATOM 530 C CA . TYR A 1 73 ? 4.601 0.297 -6.092 1.00 91.56 73 TYR A CA 1
ATOM 531 C C . TYR A 1 73 ? 3.391 -0.197 -5.307 1.00 91.56 73 TYR A C 1
ATOM 533 O O . TYR A 1 73 ? 2.481 0.581 -5.040 1.00 91.56 73 TYR A O 1
ATOM 541 N N . TYR A 1 74 ? 3.418 -1.451 -4.844 1.00 92.50 74 TYR A N 1
ATOM 542 C CA . TYR A 1 74 ? 2.406 -1.970 -3.920 1.00 92.50 74 TYR A CA 1
ATOM 543 C C . TYR A 1 74 ? 2.373 -1.186 -2.600 1.00 92.50 74 TYR A C 1
ATOM 545 O O . TYR A 1 74 ? 1.296 -0.930 -2.063 1.00 92.50 74 TYR A O 1
ATOM 553 N N . PHE A 1 75 ? 3.534 -0.761 -2.087 1.00 93.94 75 PHE A N 1
ATOM 554 C CA . PHE A 1 75 ? 3.605 0.049 -0.870 1.00 93.94 75 PHE A CA 1
ATOM 555 C C . PHE A 1 75 ? 2.971 1.423 -1.093 1.00 93.94 75 PHE A C 1
ATOM 557 O O . PHE A 1 75 ? 2.125 1.838 -0.304 1.00 93.94 75 PHE A O 1
ATOM 564 N N . ASN A 1 76 ? 3.317 2.095 -2.193 1.00 93.00 76 ASN A N 1
ATOM 565 C CA . ASN A 1 76 ? 2.729 3.387 -2.532 1.00 93.00 76 ASN A CA 1
ATOM 566 C C . ASN A 1 76 ? 1.214 3.281 -2.778 1.00 93.00 76 ASN A C 1
ATOM 568 O O . ASN A 1 76 ? 0.458 4.120 -2.293 1.00 93.00 76 ASN A O 1
ATOM 572 N N . LEU A 1 77 ? 0.756 2.209 -3.433 1.00 94.56 77 LEU A N 1
ATOM 573 C CA . LEU A 1 77 ? -0.664 1.900 -3.596 1.00 94.56 77 LEU A CA 1
ATOM 574 C C . LEU A 1 77 ? -1.363 1.706 -2.239 1.00 94.56 77 LEU A C 1
ATOM 576 O O . LEU A 1 77 ? -2.461 2.221 -2.035 1.00 94.56 77 LEU A O 1
ATOM 580 N N . CYS A 1 78 ? -0.732 0.997 -1.295 1.00 94.44 78 CYS A N 1
ATOM 581 C CA . CYS A 1 78 ? -1.272 0.837 0.057 1.00 94.44 78 CYS A CA 1
ATOM 582 C C . CYS A 1 78 ? -1.453 2.188 0.761 1.00 94.44 78 CYS A C 1
ATOM 584 O O . CYS A 1 78 ? -2.504 2.436 1.355 1.00 94.44 78 CYS A O 1
ATOM 586 N N . VAL A 1 79 ? -0.455 3.071 0.666 1.00 93.88 79 VAL A N 1
ATOM 587 C CA . VAL A 1 79 ? -0.528 4.420 1.241 1.00 93.88 79 VAL A CA 1
ATOM 588 C C . VAL A 1 79 ? -1.637 5.232 0.571 1.00 93.88 79 VAL A C 1
ATOM 590 O O . VAL A 1 79 ? -2.451 5.819 1.274 1.00 93.88 79 VAL A O 1
ATOM 593 N N . ALA A 1 80 ? -1.744 5.207 -0.759 1.00 94.19 80 ALA A N 1
ATOM 594 C CA . ALA A 1 80 ? -2.807 5.910 -1.477 1.00 94.19 80 ALA A CA 1
ATOM 595 C C . ALA A 1 80 ? -4.209 5.442 -1.045 1.00 94.19 80 ALA A C 1
ATOM 597 O O . ALA A 1 80 ? -5.091 6.263 -0.789 1.00 94.19 80 ALA A O 1
ATOM 598 N N . TYR A 1 81 ? -4.407 4.131 -0.868 1.00 94.75 81 TYR A N 1
ATOM 599 C CA . TYR A 1 81 ? -5.663 3.607 -0.334 1.00 94.75 81 TYR A CA 1
ATOM 600 C C . TYR A 1 81 ? -5.925 4.036 1.111 1.00 94.75 81 TYR A C 1
ATOM 602 O O . TYR A 1 81 ? -7.065 4.369 1.434 1.00 94.75 81 TYR A O 1
ATOM 610 N N . TYR A 1 82 ? -4.902 4.047 1.968 1.00 94.00 82 TYR A N 1
ATOM 611 C CA . TYR A 1 82 ? -5.028 4.513 3.349 1.00 94.00 82 TYR A CA 1
ATOM 612 C C . TYR A 1 82 ? -5.453 5.986 3.408 1.00 94.00 82 TYR A C 1
ATOM 614 O O . TYR A 1 82 ? -6.428 6.306 4.084 1.00 94.00 82 TYR A O 1
ATOM 622 N N . GLU A 1 83 ? -4.789 6.854 2.642 1.00 91.31 83 GLU A N 1
ATOM 623 C CA . GLU A 1 83 ? -5.090 8.290 2.579 1.00 91.31 83 GLU A CA 1
ATOM 624 C C . GLU A 1 83 ? -6.484 8.562 1.984 1.00 91.31 83 GLU A C 1
ATOM 626 O O . GLU A 1 83 ? -7.197 9.450 2.443 1.00 91.31 83 GLU A O 1
ATOM 631 N N . SER A 1 84 ? -6.932 7.738 1.029 1.00 92.19 84 SER A N 1
ATOM 632 C CA . SER A 1 84 ? -8.301 7.798 0.490 1.00 92.19 84 SER A CA 1
ATOM 633 C C . SER A 1 84 ? -9.387 7.268 1.447 1.00 92.19 84 SER A C 1
ATOM 635 O O . SER A 1 84 ? -10.572 7.315 1.120 1.00 92.19 84 SER A O 1
ATOM 637 N N . GLY A 1 85 ? -9.012 6.705 2.605 1.00 90.25 85 GLY A N 1
ATOM 638 C CA . GLY A 1 85 ? -9.932 6.084 3.567 1.00 90.25 85 GLY A CA 1
ATOM 639 C C . GLY A 1 85 ? -10.416 4.677 3.183 1.00 90.25 85 GLY A C 1
ATOM 640 O O . GLY A 1 85 ? -11.267 4.096 3.860 1.00 90.25 85 GLY A O 1
ATOM 641 N N . ARG A 1 86 ? -9.875 4.081 2.116 1.00 92.25 86 ARG A N 1
ATOM 642 C CA . ARG A 1 86 ? -10.218 2.732 1.635 1.00 92.25 86 ARG A CA 1
ATOM 643 C C . ARG A 1 86 ? -9.371 1.666 2.341 1.00 92.25 86 ARG A C 1
ATOM 645 O O . ARG A 1 86 ? -8.599 0.936 1.720 1.00 92.25 86 ARG A O 1
ATOM 652 N N . TYR A 1 87 ? -9.539 1.538 3.655 1.00 91.31 87 TYR A N 1
ATOM 653 C CA . TYR A 1 87 ? -8.686 0.695 4.505 1.00 91.31 87 TYR A CA 1
ATOM 654 C C . TYR A 1 87 ? -8.693 -0.804 4.152 1.00 91.31 87 TYR A C 1
ATOM 656 O O . TYR A 1 87 ? -7.677 -1.476 4.310 1.00 91.31 87 TYR A O 1
ATOM 664 N N . GLY A 1 88 ? -9.805 -1.342 3.640 1.00 88.62 88 GLY A N 1
ATOM 665 C CA . GLY A 1 88 ? -9.865 -2.746 3.212 1.00 88.62 88 GLY A CA 1
ATOM 666 C C . GLY A 1 88 ? -8.959 -3.049 2.013 1.00 88.62 88 GLY A C 1
ATOM 667 O O . GLY A 1 88 ? -8.246 -4.050 2.016 1.00 88.62 88 GLY A O 1
ATOM 668 N N . LEU A 1 89 ? -8.930 -2.147 1.025 1.00 90.19 89 LEU A N 1
ATOM 669 C CA . LEU A 1 89 ? -8.039 -2.252 -0.137 1.00 90.19 89 LEU A CA 1
ATOM 670 C C . LEU A 1 89 ? -6.588 -1.936 0.241 1.00 90.19 89 LEU A C 1
ATOM 672 O O . LEU A 1 89 ? -5.675 -2.599 -0.248 1.00 90.19 89 LEU A O 1
ATOM 676 N N . ALA A 1 90 ? -6.373 -0.987 1.162 1.00 92.88 90 ALA A N 1
ATOM 677 C CA . ALA A 1 90 ? -5.049 -0.705 1.715 1.00 92.88 90 ALA A CA 1
ATOM 678 C C . ALA A 1 90 ? -4.440 -1.964 2.345 1.00 92.88 90 ALA A C 1
ATOM 680 O O . ALA A 1 90 ? -3.300 -2.315 2.056 1.00 92.88 90 ALA A O 1
ATOM 681 N N . LEU A 1 91 ? -5.226 -2.695 3.139 1.00 91.44 91 LEU A N 1
ATOM 682 C CA . LEU A 1 91 ? -4.782 -3.932 3.771 1.00 91.44 91 LEU A CA 1
ATOM 683 C C . LEU A 1 91 ? -4.322 -4.969 2.733 1.00 91.44 91 LEU A C 1
ATOM 685 O O . LEU A 1 91 ? -3.266 -5.576 2.905 1.00 91.44 91 LEU A O 1
ATOM 689 N N . GLN A 1 92 ? -5.074 -5.134 1.641 1.00 90.56 92 GLN A N 1
ATOM 690 C CA . GLN A 1 92 ? -4.715 -6.044 0.551 1.00 90.56 92 GLN A CA 1
ATOM 691 C C . GLN A 1 92 ? -3.424 -5.616 -0.158 1.00 90.56 92 GLN A C 1
ATOM 693 O O . GLN A 1 92 ? -2.537 -6.439 -0.382 1.00 90.56 92 GLN A O 1
ATOM 698 N N . ALA A 1 93 ? -3.306 -4.330 -0.496 1.00 91.25 93 ALA A N 1
ATOM 699 C CA . ALA A 1 93 ? -2.134 -3.791 -1.179 1.00 91.25 93 ALA A CA 1
ATOM 700 C C . ALA A 1 93 ? -0.869 -3.909 -0.315 1.00 91.25 93 ALA A C 1
ATOM 702 O O . ALA A 1 93 ? 0.177 -4.318 -0.814 1.00 91.25 93 ALA A O 1
ATOM 703 N N . CYS A 1 94 ? -0.972 -3.620 0.986 1.00 91.50 94 CYS A N 1
ATOM 704 C CA . CYS A 1 94 ? 0.130 -3.768 1.934 1.00 91.50 94 CYS A CA 1
ATOM 705 C C . CYS A 1 94 ? 0.594 -5.229 2.071 1.00 91.50 94 CYS A C 1
ATOM 707 O O . CYS A 1 94 ? 1.793 -5.484 2.164 1.00 91.50 94 CYS A O 1
ATOM 709 N N . ASP A 1 95 ? -0.322 -6.200 2.062 1.00 89.62 95 ASP A N 1
ATOM 710 C CA . ASP A 1 95 ? 0.048 -7.619 2.121 1.00 89.62 95 ASP A CA 1
ATOM 711 C C . ASP A 1 95 ? 0.801 -8.060 0.854 1.00 89.62 95 ASP A C 1
ATOM 713 O O . ASP A 1 95 ? 1.847 -8.714 0.925 1.00 89.62 95 ASP A O 1
ATOM 717 N N . ALA A 1 96 ? 0.340 -7.581 -0.308 1.00 88.81 96 ALA A N 1
ATOM 718 C CA . ALA A 1 96 ? 0.960 -7.849 -1.601 1.00 88.81 96 ALA A CA 1
ATOM 719 C C . ALA A 1 96 ? 2.407 -7.331 -1.710 1.00 88.81 96 ALA A C 1
ATOM 721 O O . ALA A 1 96 ? 3.197 -7.912 -2.452 1.00 88.81 96 ALA A O 1
ATOM 722 N N . VAL A 1 97 ? 2.804 -6.310 -0.937 1.00 90.00 97 VAL A N 1
ATOM 723 C CA . VAL A 1 97 ? 4.198 -5.819 -0.893 1.00 90.00 97 VAL A CA 1
ATOM 724 C C . VAL A 1 97 ? 5.177 -6.929 -0.520 1.00 90.00 97 VAL A C 1
ATOM 726 O O . VAL A 1 97 ? 6.220 -7.082 -1.156 1.00 90.00 97 VAL A O 1
ATOM 729 N N . SER A 1 98 ? 4.845 -7.703 0.518 1.00 86.31 98 SER A N 1
ATOM 730 C CA . SER A 1 98 ? 5.726 -8.771 1.004 1.00 86.31 98 SER A CA 1
ATOM 731 C C . SER A 1 98 ? 5.792 -9.916 -0.009 1.00 86.31 98 SER A C 1
ATOM 733 O O . SER A 1 98 ? 6.855 -10.493 -0.222 1.00 86.31 98 SER A O 1
ATOM 735 N N . VAL A 1 99 ? 4.671 -10.196 -0.682 1.00 85.19 99 VAL A N 1
ATOM 736 C CA . VAL A 1 99 ? 4.565 -11.225 -1.729 1.00 85.19 99 VAL A CA 1
ATOM 737 C C . VAL A 1 99 ? 5.349 -10.840 -2.988 1.00 85.19 99 VAL A C 1
ATOM 739 O O . VAL A 1 99 ? 5.995 -11.691 -3.593 1.00 85.19 99 VAL A O 1
ATOM 742 N N . ALA A 1 100 ? 5.352 -9.558 -3.362 1.00 80.69 100 ALA A N 1
ATOM 743 C CA . ALA A 1 100 ? 6.059 -9.044 -4.537 1.00 80.69 100 ALA A CA 1
ATOM 744 C C . ALA A 1 100 ? 7.597 -9.057 -4.399 1.00 80.69 100 ALA A C 1
ATOM 746 O O . ALA A 1 100 ? 8.307 -8.816 -5.376 1.00 80.69 100 ALA A O 1
ATOM 747 N N . GLY A 1 101 ? 8.129 -9.352 -3.207 1.00 75.50 101 GLY A N 1
ATOM 748 C CA . GLY A 1 101 ? 9.569 -9.398 -2.951 1.00 75.50 101 GLY A CA 1
ATOM 749 C C . GLY A 1 101 ? 10.183 -8.011 -2.762 1.00 75.50 101 GLY A C 1
ATOM 750 O O . GLY A 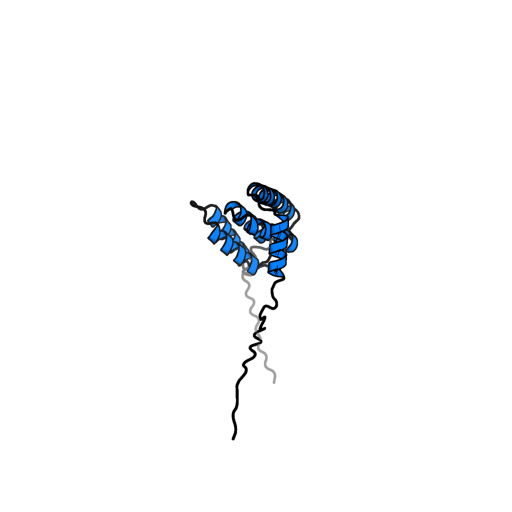1 101 ? 11.138 -7.657 -3.451 1.00 75.50 101 GLY A O 1
ATOM 751 N N . ALA A 1 102 ? 9.619 -7.215 -1.849 1.00 80.12 102 ALA A N 1
ATOM 752 C CA . ALA A 1 102 ? 10.145 -5.901 -1.480 1.00 80.12 102 ALA A CA 1
ATOM 753 C C . ALA A 1 102 ? 11.377 -5.981 -0.560 1.00 80.12 102 ALA A C 1
ATOM 755 O O . ALA A 1 102 ? 11.503 -6.903 0.246 1.00 80.12 102 ALA A O 1
ATOM 756 N N . ASP A 1 103 ? 12.228 -4.951 -0.594 1.00 85.88 103 ASP A N 1
ATOM 757 C CA . ASP A 1 103 ? 13.331 -4.795 0.359 1.00 85.88 103 ASP A CA 1
ATOM 758 C C . ASP A 1 103 ? 12.845 -4.777 1.819 1.00 85.88 103 ASP A C 1
ATOM 760 O O . ASP A 1 103 ? 11.754 -4.282 2.127 1.00 85.88 103 ASP A O 1
ATOM 764 N N . ASP A 1 104 ? 13.706 -5.181 2.759 1.00 88.00 104 ASP A N 1
ATOM 765 C CA . ASP A 1 104 ? 13.441 -5.110 4.206 1.00 88.00 104 ASP A CA 1
ATOM 766 C C . ASP A 1 104 ? 12.960 -3.728 4.666 1.00 88.00 104 ASP A C 1
ATOM 768 O O . ASP A 1 104 ? 12.079 -3.607 5.520 1.00 88.00 104 ASP A O 1
ATOM 772 N N . LYS A 1 105 ? 13.513 -2.660 4.078 1.00 89.19 105 LYS A N 1
ATOM 773 C CA . LYS A 1 105 ? 13.127 -1.278 4.393 1.00 89.19 105 LYS A CA 1
ATOM 774 C C . LYS A 1 105 ? 11.670 -1.005 4.024 1.00 89.19 105 LYS A C 1
ATOM 776 O O . LYS A 1 105 ? 10.942 -0.422 4.829 1.00 89.19 105 LYS A O 1
ATOM 781 N N . VAL A 1 106 ? 11.258 -1.413 2.823 1.00 88.75 106 VAL A N 1
ATOM 782 C CA . VAL A 1 106 ? 9.889 -1.228 2.326 1.00 88.75 106 VAL A CA 1
ATOM 783 C C . VAL A 1 106 ? 8.945 -2.099 3.140 1.00 88.75 106 VAL A C 1
ATOM 785 O O . VAL A 1 106 ? 7.946 -1.599 3.645 1.00 88.75 106 VAL A O 1
ATOM 788 N N . THR A 1 107 ? 9.309 -3.354 3.392 1.00 89.06 107 THR A N 1
ATOM 789 C CA . THR A 1 107 ? 8.530 -4.277 4.224 1.00 89.06 107 THR A CA 1
ATOM 790 C C . THR A 1 107 ? 8.327 -3.740 5.644 1.00 89.06 107 THR A C 1
ATOM 792 O O . THR A 1 107 ? 7.216 -3.778 6.168 1.00 89.06 107 THR A O 1
ATOM 795 N N . LYS A 1 108 ? 9.362 -3.169 6.276 1.00 92.62 108 LYS A N 1
ATOM 796 C CA . LYS A 1 108 ? 9.250 -2.567 7.614 1.00 92.62 108 LYS A CA 1
ATOM 797 C C . LYS A 1 108 ? 8.298 -1.369 7.627 1.00 92.62 108 LYS A C 1
ATOM 799 O O . LYS A 1 108 ? 7.452 -1.293 8.512 1.00 92.62 108 LYS A O 1
ATOM 804 N N . LYS A 1 109 ? 8.406 -0.466 6.647 1.00 91.12 109 LYS A N 1
ATOM 805 C CA . LYS A 1 109 ? 7.473 0.667 6.501 1.00 91.12 109 LYS A CA 1
ATOM 806 C C . LYS A 1 109 ? 6.048 0.192 6.226 1.00 91.12 109 LYS A C 1
ATOM 808 O O . LYS A 1 109 ? 5.102 0.702 6.812 1.00 91.12 109 LYS A O 1
ATOM 813 N N . THR A 1 110 ? 5.903 -0.825 5.387 1.00 93.06 110 THR A N 1
ATOM 814 C CA . THR A 1 110 ? 4.608 -1.424 5.054 1.00 93.06 110 THR A CA 1
ATOM 815 C C . THR A 1 110 ? 3.943 -2.003 6.291 1.00 93.06 110 THR A C 1
ATOM 817 O O . THR A 1 110 ? 2.769 -1.749 6.507 1.00 93.06 110 THR A O 1
ATOM 820 N N . LYS A 1 111 ? 4.689 -2.709 7.151 1.00 92.81 111 LYS A N 1
ATOM 821 C CA . LYS A 1 111 ? 4.171 -3.212 8.433 1.00 92.81 111 LYS A CA 1
ATOM 822 C C . LYS A 1 111 ? 3.665 -2.083 9.330 1.00 92.81 111 LYS A C 1
ATOM 824 O O . LYS A 1 111 ? 2.591 -2.216 9.896 1.00 92.81 111 LYS A O 1
ATOM 829 N N . GLN A 1 112 ? 4.379 -0.958 9.396 1.00 93.44 112 GLN A N 1
ATOM 830 C CA . GLN A 1 112 ? 3.923 0.209 10.160 1.00 93.44 112 GLN A CA 1
ATOM 831 C C . GLN A 1 112 ? 2.595 0.755 9.620 1.00 93.44 112 GLN A C 1
ATOM 833 O O . GLN A 1 112 ? 1.673 1.000 10.392 1.00 93.44 112 GLN A O 1
ATOM 838 N N . VAL A 1 113 ? 2.476 0.914 8.297 1.00 92.25 113 VAL A N 1
ATOM 839 C CA . VAL A 1 113 ? 1.223 1.358 7.663 1.00 92.25 113 VAL A CA 1
ATOM 840 C C . VAL A 1 113 ? 0.116 0.329 7.883 1.00 92.25 113 VAL A C 1
ATOM 842 O O . VAL A 1 113 ? -1.002 0.696 8.222 1.00 92.25 113 VAL A O 1
ATOM 845 N N . LEU A 1 114 ? 0.428 -0.958 7.770 1.00 92.62 114 LEU A N 1
ATOM 846 C CA . LEU A 1 114 ? -0.511 -2.047 7.992 1.00 92.62 114 LEU A CA 1
ATOM 847 C C . LEU A 1 114 ? -1.079 -2.033 9.418 1.00 92.62 114 LEU A C 1
ATOM 849 O O . LEU A 1 114 ? -2.288 -2.161 9.582 1.00 92.62 114 LEU A O 1
ATOM 853 N N . GLU A 1 115 ? -0.251 -1.810 10.441 1.00 92.88 115 GLU A N 1
ATOM 854 C CA . GLU A 1 115 ? -0.722 -1.668 11.826 1.00 92.88 115 GLU A CA 1
ATOM 855 C C . GLU A 1 115 ? -1.696 -0.488 11.979 1.00 92.88 115 GLU A C 1
ATOM 857 O O . GLU A 1 115 ? -2.707 -0.601 12.680 1.00 92.88 115 GLU A O 1
ATOM 862 N N . LEU A 1 116 ? -1.434 0.633 11.295 1.00 92.88 116 LEU A N 1
ATOM 863 C CA . LEU A 1 116 ? -2.343 1.783 11.272 1.00 92.88 116 LEU A CA 1
ATOM 864 C C . LEU A 1 116 ? -3.655 1.444 10.558 1.00 92.88 116 LEU A C 1
ATOM 866 O O . LEU A 1 116 ? -4.724 1.721 11.100 1.00 92.88 116 LEU A O 1
ATOM 870 N N . VAL A 1 117 ? -3.590 0.799 9.392 1.00 92.56 117 VAL A N 1
ATOM 871 C CA . VAL A 1 117 ? -4.762 0.346 8.629 1.00 92.56 117 VAL A CA 1
ATOM 872 C C . VAL A 1 117 ? -5.629 -0.580 9.488 1.00 92.56 117 VAL A C 1
ATOM 874 O O . VAL A 1 117 ? -6.831 -0.363 9.620 1.00 92.56 117 VAL A O 1
ATOM 877 N N . GLU A 1 118 ? -5.030 -1.579 10.138 1.00 91.38 118 GLU A N 1
ATOM 878 C CA . GLU A 1 118 ? -5.737 -2.531 11.001 1.00 91.38 118 GLU A CA 1
ATOM 879 C C . GLU A 1 118 ? -6.332 -1.871 12.249 1.00 91.38 118 GLU A C 1
ATOM 881 O O . GLU A 1 118 ? -7.384 -2.295 12.735 1.00 91.38 118 GLU A O 1
ATOM 886 N N . LYS A 1 119 ? -5.676 -0.836 12.786 1.00 93.12 119 LYS A N 1
ATOM 887 C CA . LYS A 1 119 ? -6.211 -0.040 13.893 1.00 93.12 119 LYS A CA 1
ATOM 888 C C . LYS A 1 119 ? -7.432 0.769 13.457 1.00 93.12 119 LYS A C 1
ATOM 890 O O . LYS A 1 119 ? -8.420 0.779 14.187 1.00 93.12 119 LYS A O 1
ATOM 895 N N . GLN A 1 120 ? -7.388 1.400 12.282 1.00 92.44 120 GLN A N 1
ATOM 896 C CA . GLN A 1 120 ? -8.532 2.137 11.736 1.00 92.44 120 GLN A CA 1
ATOM 897 C C . GLN A 1 120 ? -9.704 1.199 11.432 1.00 92.44 120 GLN A C 1
ATOM 899 O O . GLN A 1 120 ? -10.826 1.471 11.850 1.00 92.44 120 GLN A O 1
ATOM 904 N N . LEU A 1 121 ? -9.438 0.044 10.810 1.00 90.50 121 LEU A N 1
ATOM 905 C CA . LEU A 1 121 ? -10.447 -0.990 10.559 1.00 90.50 121 LEU A CA 1
ATOM 906 C C . LEU A 1 121 ? -11.151 -1.420 11.848 1.00 90.50 121 LEU A C 1
ATOM 908 O O . LEU A 1 121 ? -12.378 -1.370 11.922 1.00 90.50 121 LEU A O 1
ATOM 912 N N . ARG A 1 122 ? -10.382 -1.751 12.893 1.00 90.88 122 ARG A N 1
ATOM 913 C CA . ARG A 1 122 ? -10.941 -2.110 14.204 1.00 90.88 122 ARG A CA 1
ATOM 914 C C . ARG A 1 122 ? -11.735 -0.968 14.835 1.00 90.88 122 ARG A C 1
ATOM 916 O O . ARG A 1 122 ? -12.782 -1.223 15.421 1.00 90.88 122 ARG A O 1
ATOM 923 N N . GLY A 1 123 ? -11.273 0.275 14.690 1.00 91.00 123 GLY A N 1
ATOM 924 C CA . GLY A 1 123 ? -11.994 1.468 15.145 1.00 91.00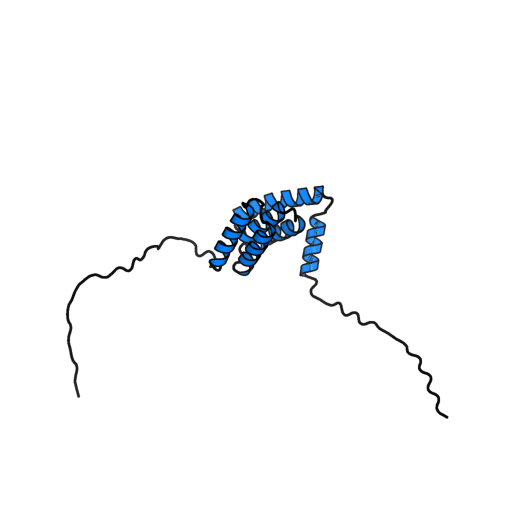 123 GLY A CA 1
ATOM 925 C C . GLY A 1 123 ? -13.358 1.649 14.470 1.00 91.00 123 GLY A C 1
ATOM 926 O O . GLY A 1 123 ? -14.299 2.103 15.111 1.00 91.00 123 GLY A O 1
ATOM 927 N N . MET A 1 124 ? -13.493 1.219 13.215 1.00 88.25 124 MET A N 1
ATOM 928 C CA . MET A 1 124 ? -14.765 1.189 12.480 1.00 88.25 124 MET A CA 1
ATOM 929 C C . MET A 1 124 ? -15.599 -0.077 12.754 1.00 88.25 124 MET A C 1
ATOM 931 O O . MET A 1 124 ? -16.628 -0.286 12.114 1.00 88.25 124 MET A O 1
ATOM 935 N N . GLY A 1 125 ? -15.160 -0.953 13.666 1.00 88.81 125 GLY A N 1
ATOM 936 C CA . GLY A 1 125 ? -15.815 -2.234 13.948 1.00 88.81 125 GLY A CA 1
ATOM 937 C C . GLY A 1 125 ? -15.606 -3.300 12.866 1.00 88.81 125 GLY A C 1
ATOM 938 O O . GLY A 1 125 ? -16.299 -4.316 12.863 1.00 88.81 125 GLY A O 1
ATOM 939 N N . GLN A 1 126 ? -14.666 -3.091 11.940 1.00 87.19 126 GLN A N 1
ATOM 940 C CA . GLN A 1 126 ? -14.297 -4.071 10.924 1.00 87.19 126 GLN A CA 1
ATOM 941 C C . GLN A 1 126 ? -13.149 -4.949 11.424 1.00 87.19 126 GLN A C 1
ATOM 943 O O . GLN A 1 126 ? -12.137 -4.461 11.929 1.00 87.19 126 GLN A O 1
ATOM 948 N N . ASP A 1 127 ? -13.290 -6.261 11.247 1.00 87.81 127 ASP A N 1
ATOM 949 C CA . ASP A 1 127 ? -12.252 -7.209 11.628 1.00 87.81 127 ASP A CA 1
ATOM 950 C C . ASP A 1 127 ? -11.264 -7.422 10.461 1.00 87.81 127 ASP A C 1
ATOM 952 O O . ASP A 1 127 ? -11.667 -7.926 9.403 1.00 87.81 127 ASP A O 1
ATOM 956 N N . PRO A 1 128 ? -9.981 -7.036 10.607 1.00 85.56 128 PRO A N 1
ATOM 957 C CA . PRO A 1 128 ? -9.008 -7.132 9.523 1.00 85.56 128 PRO A CA 1
ATOM 958 C C . PRO A 1 128 ? -8.721 -8.583 9.122 1.00 85.56 128 PRO A C 1
ATOM 960 O O . PRO A 1 128 ? -8.494 -8.848 7.942 1.00 85.56 128 PRO A O 1
ATOM 963 N N . ALA A 1 129 ? -8.777 -9.538 10.058 1.00 86.38 129 ALA A N 1
ATOM 964 C CA . ALA A 1 129 ? -8.582 -10.952 9.750 1.00 86.38 129 ALA A CA 1
ATOM 965 C C . ALA A 1 129 ? -9.757 -11.498 8.931 1.00 86.38 129 ALA A C 1
ATOM 967 O O . ALA A 1 129 ? -9.555 -12.223 7.956 1.00 86.38 129 ALA A O 1
ATOM 968 N N . LYS A 1 130 ? -10.983 -11.080 9.264 1.00 87.56 130 LYS A N 1
ATOM 969 C CA . LYS A 1 130 ? -12.171 -11.413 8.471 1.00 87.56 130 LYS A CA 1
ATOM 970 C C . LYS A 1 130 ? -12.093 -10.834 7.055 1.00 87.56 130 LYS A C 1
ATOM 972 O O . LYS A 1 130 ? -12.439 -11.534 6.108 1.00 87.56 130 LYS A O 1
ATOM 977 N N . LEU A 1 131 ? -11.620 -9.594 6.894 1.00 84.62 131 LEU A N 1
ATOM 978 C CA . LEU A 1 131 ? -11.416 -8.988 5.571 1.00 84.62 131 LEU A CA 1
ATOM 979 C C . LEU A 1 131 ? -10.354 -9.741 4.762 1.00 84.62 131 LEU A C 1
ATOM 981 O O . LEU A 1 131 ? -10.611 -10.089 3.613 1.00 84.62 131 LEU A O 1
ATOM 985 N N . ARG A 1 132 ? -9.200 -10.058 5.364 1.00 83.44 132 ARG A N 1
ATOM 986 C CA . ARG A 1 132 ? -8.153 -10.884 4.731 1.00 83.44 132 ARG A CA 1
ATOM 987 C C . ARG A 1 132 ? -8.708 -12.213 4.232 1.00 83.44 132 ARG A C 1
ATOM 989 O O . ARG A 1 132 ? -8.455 -12.590 3.093 1.00 83.44 132 ARG A O 1
ATOM 996 N N . ALA A 1 133 ? -9.491 -12.893 5.069 1.00 85.06 133 ALA A N 1
ATOM 997 C CA . ALA A 1 133 ? -10.121 -14.158 4.714 1.00 85.06 133 ALA A CA 1
ATOM 998 C C . ALA A 1 133 ? -11.101 -14.009 3.537 1.00 85.06 133 ALA A C 1
ATOM 1000 O O . ALA A 1 133 ? -11.081 -14.836 2.631 1.00 85.06 133 ALA A O 1
ATOM 1001 N N . GLN A 1 134 ? -11.906 -12.940 3.509 1.00 82.12 134 GLN A N 1
ATOM 1002 C CA . GLN A 1 134 ? -12.821 -12.655 2.394 1.00 82.12 134 GLN A CA 1
ATOM 1003 C C . GLN A 1 134 ? -12.076 -12.345 1.091 1.00 82.12 134 GLN A C 1
ATOM 1005 O O . GLN A 1 134 ? -12.459 -12.816 0.022 1.00 82.12 134 GLN A O 1
ATOM 1010 N N . ILE A 1 135 ? -10.990 -11.578 1.162 1.00 76.88 135 ILE A N 1
ATOM 1011 C CA . ILE A 1 135 ? -10.162 -11.257 -0.006 1.00 76.88 135 ILE A CA 1
ATOM 1012 C C . ILE A 1 135 ? -9.524 -12.538 -0.561 1.00 76.88 135 ILE A C 1
ATOM 1014 O O . ILE A 1 135 ? -9.612 -12.796 -1.761 1.00 76.88 135 ILE A O 1
ATOM 1018 N N . ALA A 1 136 ? -8.969 -13.385 0.311 1.00 72.12 136 ALA A N 1
ATOM 1019 C CA . ALA A 1 136 ? -8.389 -14.674 -0.067 1.00 72.12 136 ALA A CA 1
ATOM 1020 C C . ALA A 1 136 ? -9.425 -15.655 -0.652 1.00 72.12 136 ALA A C 1
ATOM 1022 O O . ALA A 1 136 ? -9.125 -16.387 -1.598 1.00 72.12 136 ALA A O 1
ATOM 1023 N N . SER A 1 137 ? -10.663 -15.661 -0.142 1.00 65.19 137 SER A N 1
ATOM 1024 C CA . SER A 1 137 ? -11.734 -16.467 -0.738 1.00 65.19 137 SER A CA 1
ATOM 1025 C C . SER A 1 137 ? -12.176 -15.928 -2.098 1.00 65.19 137 SER A C 1
ATOM 1027 O O . SER A 1 137 ? -12.534 -16.710 -2.971 1.00 65.19 137 SER A O 1
ATOM 1029 N N . THR A 1 138 ? -12.115 -14.611 -2.313 1.00 60.28 138 THR A N 1
ATOM 1030 C CA . THR A 1 138 ? -12.534 -13.983 -3.579 1.00 60.28 138 THR A CA 1
ATOM 1031 C C . THR A 1 138 ? -11.496 -14.184 -4.687 1.00 60.28 138 THR A C 1
ATOM 1033 O O . THR A 1 138 ? -11.874 -14.386 -5.836 1.00 60.28 138 THR A O 1
ATOM 1036 N N . SER A 1 139 ? -10.198 -14.235 -4.363 1.00 52.97 139 SER A N 1
ATOM 1037 C CA . SER A 1 139 ? -9.157 -14.612 -5.335 1.00 52.97 139 SER A CA 1
ATOM 1038 C C . SER A 1 139 ? -9.161 -16.107 -5.684 1.00 52.97 139 SER A C 1
ATOM 1040 O O . SER A 1 139 ? -8.650 -16.488 -6.734 1.00 52.97 139 SER A O 1
ATOM 1042 N N . THR A 1 140 ? -9.772 -16.944 -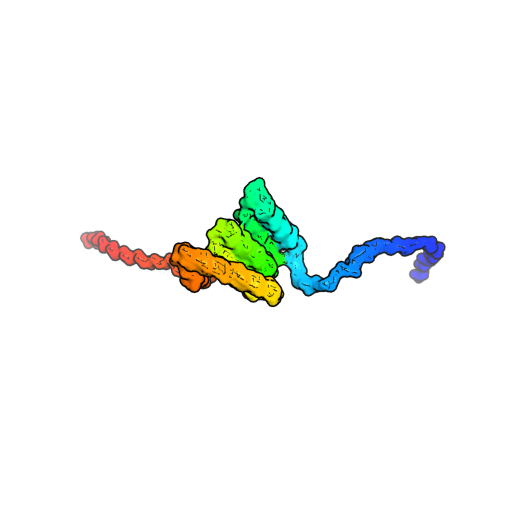4.839 1.00 46.28 140 THR A N 1
ATOM 1043 C CA . THR A 1 140 ? -9.937 -18.394 -5.064 1.00 46.28 140 THR A CA 1
ATOM 1044 C C . THR A 1 140 ? -11.307 -18.741 -5.680 1.00 46.28 140 THR A C 1
ATOM 1046 O O . THR A 1 140 ? -11.507 -19.843 -6.183 1.00 46.28 140 THR A O 1
ATOM 1049 N N . GLY A 1 141 ? -12.252 -17.795 -5.708 1.00 43.50 141 GLY A N 1
ATOM 1050 C CA . GLY A 1 141 ? -13.622 -17.958 -6.206 1.00 43.50 141 GLY A CA 1
ATOM 1051 C C . GLY A 1 141 ? -13.784 -17.776 -7.716 1.00 43.50 141 GLY A C 1
ATOM 1052 O O . GLY A 1 141 ? -14.743 -17.154 -8.157 1.00 43.50 141 GLY A O 1
ATOM 1053 N N . GLY A 1 142 ? -12.854 -18.295 -8.516 1.00 45.56 142 GLY A N 1
ATOM 1054 C CA . GLY A 1 142 ? -13.064 -18.525 -9.944 1.00 45.56 142 GLY A CA 1
ATOM 1055 C C . GLY A 1 142 ? -13.511 -19.968 -10.165 1.00 45.56 142 GLY A C 1
ATOM 1056 O O . GLY A 1 142 ? -12.683 -20.809 -10.495 1.00 45.56 142 GLY A O 1
ATOM 1057 N N . GLY A 1 143 ? -14.790 -20.287 -9.951 1.00 47.97 143 GLY A N 1
ATOM 1058 C CA . GLY A 1 143 ? -15.281 -21.638 -10.232 1.00 47.97 143 GLY A CA 1
ATOM 1059 C C . GLY A 1 143 ? -16.711 -21.928 -9.789 1.00 47.97 143 GLY A C 1
ATOM 1060 O O . GLY A 1 143 ? -16.966 -22.080 -8.601 1.00 47.97 143 GLY A O 1
ATOM 1061 N N . GLY A 1 144 ? -17.595 -22.104 -10.777 1.00 48.81 144 GLY A N 1
ATOM 1062 C CA . GLY A 1 144 ? -18.762 -22.990 -10.708 1.00 48.81 144 GLY A CA 1
ATOM 1063 C C . GLY A 1 144 ? -19.995 -22.429 -10.008 1.00 48.81 144 GLY A C 1
ATOM 1064 O O . GLY A 1 144 ? -20.121 -22.514 -8.791 1.00 48.81 144 GLY A O 1
ATOM 1065 N N . GLY A 1 145 ? -20.950 -21.929 -10.793 1.00 45.22 145 GLY A N 1
ATOM 1066 C CA . GLY A 1 145 ? -22.228 -21.453 -10.271 1.00 45.22 145 GLY A CA 1
ATOM 1067 C C . GLY A 1 145 ? -23.421 -21.633 -11.203 1.00 45.22 145 GLY A C 1
ATOM 1068 O O . GLY A 1 145 ? -24.443 -21.000 -10.969 1.00 45.22 145 GLY A O 1
ATOM 1069 N N . ASP A 1 146 ? -23.344 -22.480 -12.230 1.00 46.72 146 ASP A N 1
ATOM 1070 C CA . ASP A 1 146 ? -24.507 -22.866 -13.038 1.00 46.72 146 ASP A CA 1
ATOM 1071 C C . ASP A 1 146 ? -25.176 -24.087 -12.391 1.00 46.72 146 ASP A C 1
ATOM 1073 O O . ASP A 1 146 ? -25.138 -25.220 -12.868 1.00 46.72 146 ASP A O 1
ATOM 1077 N N . GLY A 1 147 ? -25.798 -23.837 -11.237 1.00 49.81 147 GLY A N 1
ATOM 1078 C CA . GLY A 1 147 ? -26.749 -24.751 -10.616 1.00 49.81 147 GLY A CA 1
ATOM 1079 C C . GLY A 1 147 ? -28.034 -24.808 -11.437 1.00 49.81 147 GLY A C 1
ATOM 1080 O O . GLY A 1 147 ? -29.033 -24.192 -11.076 1.00 49.81 147 GLY A O 1
ATOM 1081 N N . SER A 1 148 ? -28.016 -25.541 -12.552 1.00 50.38 148 SER A N 1
ATOM 1082 C CA . SER A 1 148 ? -29.234 -25.919 -13.267 1.00 50.38 148 SER A CA 1
ATOM 1083 C C . SER A 1 148 ? -29.852 -27.145 -12.589 1.00 50.38 148 SER A C 1
ATOM 1085 O O . SER A 1 148 ? -29.625 -28.285 -12.980 1.00 50.38 148 SER A O 1
ATOM 1087 N N . THR A 1 149 ? -30.625 -26.917 -11.528 1.00 57.12 149 THR A N 1
ATOM 1088 C CA . THR A 1 149 ? -31.616 -27.889 -11.042 1.00 57.12 149 THR A CA 1
ATOM 1089 C C . THR A 1 149 ? -33.000 -27.307 -11.278 1.00 57.12 149 THR A C 1
ATOM 1091 O O . THR A 1 149 ? -33.608 -26.721 -10.388 1.00 57.12 149 THR A O 1
ATOM 1094 N N . GLY A 1 150 ? -33.473 -27.443 -12.515 1.00 46.47 150 GLY A N 1
ATOM 1095 C CA . GLY A 1 150 ? -34.859 -27.209 -12.903 1.00 46.47 150 GLY A CA 1
ATOM 1096 C C . GLY A 1 150 ? -35.520 -28.534 -13.261 1.00 46.47 150 GLY A C 1
ATOM 1097 O O . GLY A 1 150 ? -35.739 -28.811 -14.435 1.00 46.47 150 GLY A O 1
ATOM 1098 N N . GLY A 1 151 ? -35.787 -29.374 -12.257 1.00 53.53 151 GLY A N 1
ATOM 1099 C CA . GLY A 1 151 ? -36.697 -30.508 -12.398 1.00 53.53 151 GLY A CA 1
ATOM 1100 C C . GLY A 1 151 ? -38.123 -29.977 -12.499 1.00 53.53 151 GLY A C 1
ATOM 1101 O O . GLY A 1 151 ? -38.694 -29.548 -11.501 1.00 53.53 151 GLY A O 1
ATOM 1102 N N . GLY A 1 152 ? -38.655 -29.936 -13.718 1.00 49.75 152 GLY A N 1
ATOM 1103 C CA . GLY A 1 152 ? -40.058 -29.656 -13.994 1.00 49.75 152 GLY A CA 1
ATOM 1104 C C . GLY A 1 152 ? -40.738 -30.927 -14.479 1.00 49.75 152 GLY A C 1
ATOM 1105 O O . GLY A 1 152 ? -40.708 -31.221 -15.672 1.00 49.75 152 GLY A O 1
ATOM 1106 N N . ASP A 1 153 ? -41.339 -31.672 -13.555 1.00 52.97 153 ASP A N 1
ATOM 1107 C CA . ASP A 1 153 ? -42.282 -32.747 -13.850 1.00 52.97 153 ASP A CA 1
ATOM 1108 C C . ASP A 1 153 ? -43.534 -32.160 -14.524 1.00 52.97 153 ASP A C 1
ATOM 1110 O O . ASP A 1 153 ? -44.458 -31.666 -13.877 1.00 52.97 153 ASP A O 1
ATOM 1114 N N . GLY A 1 154 ? -43.549 -32.181 -15.856 1.00 50.62 154 GLY A N 1
ATOM 1115 C CA . GLY A 1 154 ? -44.716 -31.870 -16.674 1.00 50.62 154 GLY A CA 1
ATOM 1116 C C . GLY A 1 154 ? -45.518 -33.135 -16.955 1.00 50.62 154 GLY A C 1
ATOM 1117 O O . GLY A 1 154 ? -45.222 -33.864 -17.896 1.00 50.62 154 GLY A O 1
ATOM 1118 N N . THR A 1 155 ? -46.543 -33.387 -16.142 1.00 56.03 155 THR A N 1
ATOM 1119 C CA . THR A 1 155 ? -47.580 -34.389 -16.429 1.00 56.03 155 THR A CA 1
ATOM 1120 C C . THR A 1 155 ? -48.370 -33.925 -17.656 1.00 56.03 155 THR A C 1
ATOM 1122 O O . THR A 1 155 ? -49.094 -32.935 -17.585 1.00 56.03 155 THR A O 1
ATOM 1125 N N . GLY A 1 156 ? -48.193 -34.606 -18.790 1.00 54.56 156 GLY A N 1
ATOM 1126 C CA . GLY A 1 156 ? -48.922 -34.363 -20.034 1.00 54.56 156 GLY A CA 1
ATOM 1127 C C . GLY A 1 156 ? -49.765 -35.577 -20.404 1.00 54.56 156 GLY A C 1
ATOM 1128 O O . GLY A 1 156 ? -49.235 -36.584 -20.863 1.00 54.56 156 GLY A O 1
ATOM 1129 N N . ASP A 1 157 ? -51.067 -35.458 -20.164 1.00 57.91 157 ASP A N 1
ATOM 1130 C CA . ASP A 1 157 ? -52.131 -36.366 -20.587 1.00 57.91 157 ASP A CA 1
ATOM 1131 C C . ASP A 1 157 ? -52.154 -36.506 -22.121 1.00 57.91 157 ASP A C 1
ATOM 1133 O O . ASP A 1 157 ? -52.086 -35.513 -22.848 1.00 57.91 157 ASP A O 1
ATOM 1137 N N . GLY A 1 158 ? -52.207 -37.746 -22.610 1.00 56.88 158 GLY A N 1
ATOM 1138 C CA . GLY A 1 158 ? -52.138 -38.088 -24.029 1.00 56.88 158 GLY A CA 1
ATOM 1139 C C . GLY A 1 158 ? -53.121 -39.199 -24.364 1.00 56.88 158 GLY A C 1
ATOM 1140 O O . GLY A 1 158 ? -52.761 -40.368 -24.472 1.00 56.88 158 GLY A O 1
ATOM 1141 N N . THR A 1 159 ? -54.376 -38.798 -24.505 1.00 60.84 159 THR A N 1
ATOM 1142 C CA . THR A 1 159 ? -55.481 -39.540 -25.114 1.00 60.84 159 THR A CA 1
ATOM 1143 C C . THR A 1 159 ? -55.095 -40.113 -26.483 1.00 60.84 159 THR A C 1
ATOM 1145 O O . THR A 1 159 ? -54.683 -39.380 -27.376 1.00 60.84 159 THR A O 1
ATOM 1148 N N . THR A 1 160 ? -55.304 -41.416 -26.689 1.00 58.16 160 THR A N 1
ATOM 1149 C CA . THR A 1 160 ? -55.534 -41.992 -28.024 1.00 58.16 160 THR A CA 1
ATOM 1150 C C . THR A 1 160 ? -56.651 -43.027 -27.917 1.00 58.16 160 THR A C 1
ATOM 1152 O O . THR A 1 160 ? -56.558 -43.984 -27.148 1.00 58.16 160 THR A O 1
ATOM 1155 N N . GLY A 1 161 ? -57.745 -42.749 -28.625 1.00 54.81 161 GLY A N 1
ATOM 1156 C CA . GLY A 1 161 ? -58.775 -43.716 -28.996 1.00 54.81 161 GLY A CA 1
ATOM 1157 C C . GLY A 1 161 ? -58.576 -44.177 -30.431 1.00 54.81 161 GLY A C 1
ATOM 1158 O O . GLY A 1 161 ? -57.716 -43.582 -31.123 1.00 54.81 161 GLY A O 1
#

Foldseek 3Di:
DDDDDDDDDDDDDDPPPPPPPDPDDPDPPPDFPPQLVVLQVVLVVQCVDVVRDLVSSLVSLVVSCVRPVALVSLLSNLVSCVVVVVLLVSLVSLVSSVVSPYDPVSVVVSVVSNVVSCVVCVVVVHHNVVSVVVVVVVVVPPDDDPPPPPPDPDDDDDDDD

Radius of gyration: 30.23 Å; chains: 1; bounding box: 105×64×79 Å

Sequence (161 aa):
MIAWPGSLVRGGLLAATVATCLLTAPGAARAGDPRAEELSTQAGDLMFETPPKYDEAIDKYQQAIILSPEGKYYFNLCVAYYESGRYGLALQACDAVSVAGADDKVTKKTKQVLELVEKQLRGMGQDPAKLRAQIASTSTGGGGGDGSTGGGDGTGDGTTG

pLDDT: mean 76.04, std 19.29, range [38.66, 94.81]

Secondary structure (DSSP, 8-state):
---------------------------------HHHHHHHHHHHHHHHSSS--HHHHHHHHHHHHHH---HHHHHHHHHHHHHTT-HHHHHHHHHHHHHTT--HHHHHHHHHHHHHHHHHHHHTT--HHHHHHHHHHHHH--S------------------